Protein AF-A0A7G5Z4B0-F1 (afdb_monomer_lite)

Secondary structure (DSSP, 8-state):
------GGGHHHHHHHHHHHHHTS-HHHHHHHHHHHHHTTSS-HHHHHHHHHHHHHHHHTSHHHHHHHHHHHHTS-------

Foldseek 3Di:
DPDDDPPVCVVVVVVVVVVVCVQALVLLVVLVVVLVVCVVPDDPVVSVVSVVVSCVVSCVDPRVVQVVVCVVVVHDGRHDND

pLDDT: mean 94.3, std 4.55, range [69.25, 98.25]

Sequence (82 aa):
MTRVVEDAALADDARATAVKIAAGPTTALGAIKHLLAAQGGVSFANQLDAELNEITIARASADAHEGIAVFLKRRAPNFTGA

Structure (mmCIF, N/CA/C/O backbone):
data_AF-A0A7G5Z4B0-F1
#
_entry.id   AF-A0A7G5Z4B0-F1
#
loop_
_atom_site.group_PDB
_atom_site.id
_atom_site.type_symbol
_atom_site.label_atom_id
_atom_site.label_alt_id
_atom_site.label_comp_id
_atom_site.label_asym_id
_atom_site.label_entity_id
_atom_site.label_seq_id
_atom_site.pdbx_PDB_ins_code
_atom_site.Cartn_x
_atom_site.Cartn_y
_atom_site.Cartn_z
_atom_site.occupancy
_atom_site.B_iso_or_equiv
_atom_site.auth_seq_id
_atom_site.auth_comp_id
_atom_site.auth_asym_id
_atom_site.auth_atom_id
_atom_site.pdbx_PDB_model_num
ATOM 1 N N . MET A 1 1 ? -6.918 7.618 -17.656 1.00 69.25 1 MET A N 1
ATOM 2 C CA . MET A 1 1 ? -5.618 6.988 -17.979 1.00 69.25 1 MET A CA 1
ATOM 3 C C . MET A 1 1 ? -4.556 7.561 -17.064 1.00 69.25 1 MET A C 1
ATOM 5 O O . MET A 1 1 ? -4.527 8.772 -16.908 1.00 69.25 1 MET A O 1
ATOM 9 N N . THR A 1 2 ? -3.718 6.717 -16.461 1.00 92.00 2 THR A N 1
ATOM 10 C CA . THR A 1 2 ? -2.616 7.150 -15.580 1.00 92.00 2 THR A CA 1
ATOM 11 C C . THR A 1 2 ? -1.271 7.263 -16.310 1.00 92.00 2 THR A C 1
ATOM 13 O O . THR A 1 2 ? -0.391 7.974 -15.834 1.00 92.00 2 THR A O 1
ATOM 16 N N . ARG A 1 3 ? -1.106 6.598 -17.467 1.00 93.88 3 ARG A N 1
ATOM 17 C CA . ARG A 1 3 ? 0.083 6.656 -18.338 1.00 93.88 3 ARG A CA 1
ATOM 18 C C . ARG A 1 3 ? -0.269 6.234 -19.772 1.00 93.88 3 ARG A C 1
ATOM 20 O O . ARG A 1 3 ? -1.203 5.457 -19.955 1.00 93.88 3 ARG A O 1
ATOM 27 N N . VAL A 1 4 ? 0.486 6.734 -20.753 1.00 97.00 4 VAL A N 1
ATOM 28 C CA . VAL A 1 4 ? 0.490 6.301 -22.163 1.00 97.00 4 VAL A CA 1
ATOM 29 C C . VAL A 1 4 ? 1.890 5.772 -22.485 1.00 97.00 4 VAL A C 1
ATOM 31 O O . VAL A 1 4 ? 2.873 6.390 -22.074 1.00 97.00 4 VAL A O 1
ATOM 34 N N . VAL A 1 5 ? 1.980 4.650 -23.194 1.00 97.31 5 VAL A N 1
ATOM 35 C CA . VAL A 1 5 ? 3.235 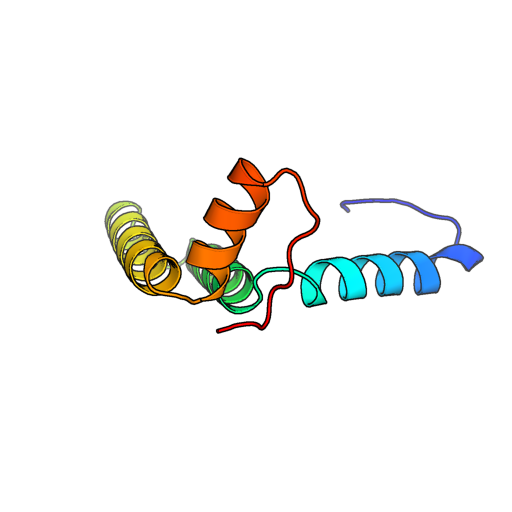4.038 -23.657 1.00 97.31 5 VAL A CA 1
ATOM 36 C C . VAL A 1 5 ? 3.058 3.525 -25.085 1.00 97.31 5 VAL A C 1
ATOM 38 O O . VAL A 1 5 ? 1.926 3.354 -25.537 1.00 97.31 5 VAL A O 1
ATOM 41 N N . GLU A 1 6 ? 4.169 3.278 -25.777 1.00 98.12 6 GLU A N 1
ATOM 42 C CA . GLU A 1 6 ? 4.163 2.559 -27.054 1.00 98.12 6 GLU A CA 1
ATOM 43 C C . GLU A 1 6 ? 3.576 1.152 -26.885 1.00 98.12 6 GLU A C 1
ATOM 45 O O . GLU A 1 6 ? 3.774 0.514 -25.847 1.00 98.12 6 GLU A O 1
ATOM 50 N N . ASP A 1 7 ? 2.909 0.645 -27.923 1.00 98.00 7 ASP A N 1
ATOM 51 C CA . ASP A 1 7 ? 2.244 -0.667 -27.902 1.00 98.00 7 ASP A CA 1
ATOM 52 C C . ASP A 1 7 ? 3.204 -1.796 -27.485 1.00 98.00 7 ASP A C 1
ATOM 54 O O . ASP A 1 7 ? 2.917 -2.575 -26.575 1.00 98.00 7 ASP A O 1
ATOM 58 N N . ALA A 1 8 ? 4.418 -1.790 -28.045 1.00 98.25 8 ALA A N 1
ATOM 59 C CA . ALA A 1 8 ? 5.461 -2.767 -27.732 1.00 98.25 8 ALA A CA 1
ATOM 60 C C . ALA A 1 8 ? 5.916 -2.751 -26.257 1.00 98.25 8 ALA A C 1
ATOM 62 O O . ALA A 1 8 ? 6.458 -3.744 -25.777 1.00 98.25 8 ALA A O 1
ATOM 63 N N . ALA A 1 9 ? 5.704 -1.649 -25.530 1.00 97.75 9 ALA A N 1
ATOM 64 C CA . ALA A 1 9 ? 6.083 -1.507 -24.123 1.00 97.75 9 ALA A CA 1
ATOM 65 C C . ALA A 1 9 ? 4.924 -1.783 -23.149 1.00 97.75 9 ALA A C 1
ATOM 67 O O . ALA A 1 9 ? 5.148 -1.854 -21.938 1.00 97.75 9 ALA A O 1
ATOM 68 N N . LEU A 1 10 ? 3.691 -1.949 -23.645 1.00 97.62 10 LEU A N 1
ATOM 69 C CA . LEU A 1 10 ? 2.486 -2.034 -22.816 1.00 97.62 10 LEU A CA 1
ATOM 70 C C . LEU A 1 10 ? 2.546 -3.180 -21.800 1.00 97.62 10 LEU A C 1
ATOM 72 O O . LEU A 1 10 ? 2.282 -2.977 -20.613 1.00 97.62 10 LEU A O 1
ATOM 76 N N . ALA A 1 11 ? 2.911 -4.380 -22.254 1.00 98.12 11 ALA A N 1
ATOM 77 C CA . ALA A 1 11 ? 2.965 -5.558 -21.393 1.00 98.12 11 ALA A CA 1
ATOM 78 C C . ALA A 1 11 ? 4.030 -5.423 -20.292 1.00 98.12 11 ALA A C 1
ATOM 80 O O . ALA A 1 11 ? 3.791 -5.800 -19.141 1.00 98.12 11 ALA A O 1
ATOM 81 N N . ASP A 1 12 ? 5.188 -4.854 -20.627 1.00 98.06 12 ASP A N 1
ATOM 82 C CA . ASP A 1 12 ? 6.286 -4.681 -19.681 1.00 98.06 12 ASP A CA 1
ATOM 83 C C . ASP A 1 12 ? 5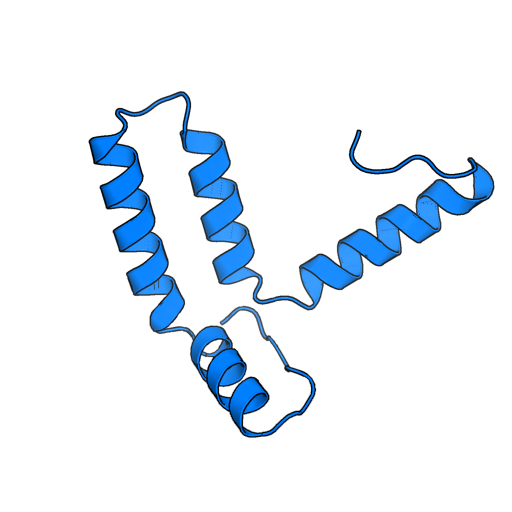.990 -3.595 -18.646 1.00 98.06 12 ASP A C 1
ATOM 85 O O . ASP A 1 12 ? 6.237 -3.815 -17.458 1.00 98.06 12 ASP A O 1
ATOM 89 N N . ASP A 1 13 ? 5.389 -2.470 -19.046 1.00 97.50 13 ASP A N 1
ATOM 90 C CA . ASP A 1 13 ? 4.990 -1.410 -18.111 1.00 97.50 13 ASP A CA 1
ATOM 91 C C . ASP A 1 13 ? 3.872 -1.879 -17.162 1.00 97.50 13 ASP A C 1
ATOM 93 O O . ASP A 1 13 ? 3.940 -1.663 -15.944 1.00 97.50 13 ASP A O 1
ATOM 97 N N . ALA A 1 14 ? 2.885 -2.615 -17.687 1.00 97.25 14 ALA A N 1
ATOM 98 C CA . ALA A 1 14 ? 1.824 -3.215 -16.882 1.00 97.25 14 ALA A CA 1
ATOM 99 C C . ALA A 1 14 ? 2.386 -4.215 -15.860 1.00 97.25 14 ALA A C 1
ATOM 101 O O . ALA A 1 14 ? 2.051 -4.154 -14.672 1.00 97.25 14 ALA A O 1
ATOM 102 N N . ARG A 1 15 ? 3.295 -5.101 -16.287 1.00 98.25 15 ARG A N 1
ATOM 103 C CA . ARG A 1 15 ? 3.939 -6.081 -15.403 1.00 98.25 15 ARG A CA 1
ATOM 104 C C . ARG A 1 15 ? 4.825 -5.408 -14.360 1.00 98.25 15 ARG A C 1
ATOM 106 O O . ARG A 1 15 ? 4.763 -5.780 -13.191 1.00 98.25 15 ARG A O 1
ATOM 113 N N . ALA A 1 16 ? 5.602 -4.396 -14.741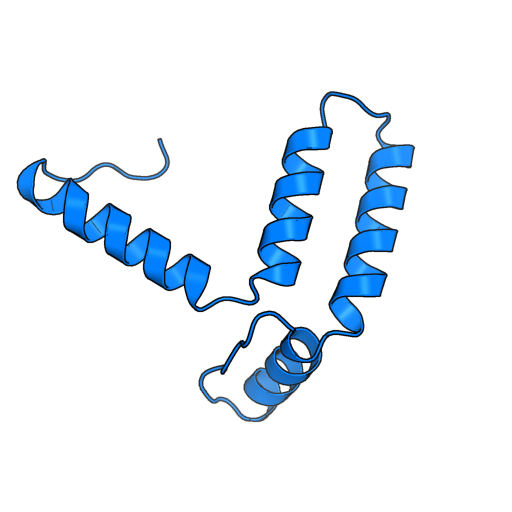 1.00 97.56 16 ALA A N 1
ATOM 114 C CA . ALA A 1 16 ? 6.419 -3.628 -13.805 1.00 97.56 16 ALA A CA 1
ATOM 115 C C . ALA A 1 16 ? 5.551 -2.934 -12.743 1.00 97.56 16 ALA A C 1
ATOM 117 O O . ALA A 1 16 ? 5.914 -2.900 -11.566 1.00 97.56 16 ALA A O 1
ATOM 118 N N . THR A 1 17 ? 4.385 -2.423 -13.136 1.00 97.00 17 THR A N 1
ATOM 119 C CA . THR A 1 17 ? 3.412 -1.826 -12.215 1.00 97.00 17 THR A CA 1
ATOM 120 C C . THR A 1 17 ? 2.838 -2.870 -11.258 1.00 97.00 17 THR A C 1
ATOM 122 O O . THR A 1 17 ? 2.837 -2.649 -10.047 1.00 97.00 17 THR A O 1
ATOM 125 N N . ALA A 1 18 ? 2.427 -4.032 -11.768 1.00 97.00 18 ALA A N 1
ATOM 126 C CA . ALA A 1 18 ? 1.912 -5.123 -10.944 1.00 97.00 18 ALA A CA 1
ATOM 127 C C . ALA A 1 18 ? 2.952 -5.615 -9.923 1.00 97.00 18 ALA A C 1
ATOM 129 O O . ALA A 1 18 ? 2.628 -5.768 -8.748 1.00 97.00 18 ALA A O 1
ATOM 130 N N . VAL A 1 19 ? 4.212 -5.782 -10.341 1.00 97.06 19 VAL A N 1
ATOM 131 C CA . VAL A 1 19 ? 5.315 -6.186 -9.452 1.00 97.06 19 VAL A CA 1
ATOM 132 C C . VAL A 1 19 ? 5.549 -5.155 -8.350 1.00 97.06 19 VAL A C 1
ATOM 134 O O . VAL A 1 19 ? 5.722 -5.533 -7.197 1.00 97.06 19 VAL A O 1
ATOM 137 N N . LYS A 1 20 ? 5.509 -3.854 -8.665 1.00 95.25 20 LYS A N 1
ATOM 138 C CA . LYS A 1 20 ? 5.656 -2.796 -7.651 1.00 95.25 20 LYS A CA 1
ATOM 139 C C . LYS A 1 20 ? 4.541 -2.831 -6.609 1.00 95.25 20 LYS A C 1
ATOM 141 O O . LYS A 1 20 ? 4.819 -2.655 -5.430 1.00 95.25 20 LYS A O 1
ATOM 146 N N . ILE A 1 21 ? 3.300 -3.059 -7.039 1.00 95.75 21 ILE A N 1
ATOM 147 C CA . ILE A 1 21 ? 2.152 -3.186 -6.131 1.00 95.75 21 ILE A CA 1
ATOM 148 C C . ILE A 1 21 ? 2.302 -4.445 -5.266 1.00 95.75 21 ILE A C 1
ATOM 150 O O . ILE A 1 21 ? 2.110 -4.374 -4.056 1.00 95.75 21 ILE A O 1
ATOM 154 N N . ALA A 1 22 ? 2.692 -5.574 -5.865 1.00 95.88 22 ALA A N 1
ATOM 155 C CA . ALA A 1 22 ? 2.881 -6.845 -5.164 1.00 95.88 22 ALA A CA 1
ATOM 156 C C . ALA A 1 22 ? 4.049 -6.826 -4.162 1.00 95.88 22 ALA A C 1
ATOM 158 O O . ALA A 1 22 ? 4.005 -7.544 -3.172 1.00 95.88 22 ALA A O 1
ATOM 159 N N . ALA A 1 23 ? 5.074 -6.007 -4.405 1.00 95.31 23 ALA A N 1
ATOM 160 C CA . ALA A 1 23 ? 6.196 -5.808 -3.488 1.00 95.31 23 ALA A CA 1
ATOM 161 C C . ALA A 1 23 ? 5.897 -4.806 -2.356 1.00 95.31 23 ALA A C 1
ATOM 163 O O . ALA A 1 23 ? 6.761 -4.568 -1.516 1.00 95.31 23 ALA A O 1
ATOM 164 N N . GLY A 1 24 ? 4.723 -4.166 -2.363 1.00 95.06 24 GLY A N 1
ATOM 165 C CA . GLY A 1 24 ? 4.274 -3.256 -1.311 1.00 95.06 24 GLY A CA 1
ATOM 166 C C . GLY A 1 24 ? 3.592 -3.979 -0.139 1.00 95.06 24 GLY A C 1
ATOM 167 O O . GLY A 1 24 ? 3.466 -5.201 -0.154 1.00 95.06 24 GLY A O 1
ATOM 168 N N . PRO A 1 25 ? 3.097 -3.232 0.863 1.00 95.88 25 PRO A N 1
ATOM 169 C CA . PRO A 1 25 ? 2.344 -3.793 1.983 1.00 95.88 25 PRO A CA 1
ATOM 170 C C . PRO A 1 25 ? 0.934 -4.192 1.522 1.00 95.88 25 PRO A C 1
ATOM 172 O O . PRO A 1 25 ? -0.012 -3.399 1.584 1.00 95.88 25 PRO A O 1
ATOM 175 N N . THR A 1 26 ? 0.788 -5.406 0.985 1.00 94.50 26 THR A N 1
ATOM 176 C CA . THR A 1 26 ? -0.412 -5.824 0.237 1.00 94.50 26 THR A CA 1
ATOM 177 C C . THR A 1 26 ? -1.696 -5.770 1.060 1.00 94.50 26 THR A C 1
ATOM 179 O O . THR A 1 26 ? -2.748 -5.469 0.501 1.00 94.50 26 THR A O 1
ATOM 182 N N . THR A 1 27 ? -1.623 -5.979 2.377 1.00 93.19 27 THR A N 1
ATOM 183 C CA . THR A 1 27 ? -2.776 -5.851 3.286 1.00 93.19 27 THR A CA 1
ATOM 184 C C . THR A 1 27 ? -3.290 -4.415 3.341 1.00 93.19 27 THR A C 1
ATOM 186 O O . THR A 1 27 ? -4.476 -4.175 3.122 1.00 93.19 27 THR A O 1
ATOM 189 N N . ALA A 1 28 ? -2.397 -3.438 3.525 1.00 95.19 28 ALA A N 1
ATOM 190 C CA . ALA A 1 28 ? -2.773 -2.025 3.531 1.00 95.19 28 ALA A CA 1
ATOM 191 C C . ALA A 1 28 ? -3.280 -1.564 2.153 1.00 95.19 28 ALA A C 1
ATOM 193 O O . ALA A 1 28 ? -4.279 -0.854 2.059 1.00 95.19 28 ALA A O 1
ATOM 194 N N . LEU A 1 29 ? -2.632 -2.005 1.068 1.00 96.38 29 LEU A N 1
ATOM 195 C CA . LEU A 1 29 ? -3.069 -1.699 -0.300 1.00 96.38 29 LEU A CA 1
ATOM 196 C C . LEU A 1 29 ? -4.452 -2.296 -0.611 1.00 96.38 29 LEU A C 1
ATOM 198 O O . LEU A 1 29 ? -5.264 -1.653 -1.279 1.00 96.38 29 LEU A O 1
ATOM 202 N N . GLY A 1 30 ? -4.734 -3.500 -0.107 1.00 95.06 30 GLY A N 1
ATOM 203 C CA . GLY A 1 30 ? -6.049 -4.130 -0.177 1.00 95.06 30 GLY A CA 1
ATOM 204 C C . GLY A 1 30 ? -7.112 -3.307 0.549 1.00 95.06 30 GLY A C 1
ATOM 205 O O . GLY A 1 30 ? -8.120 -2.954 -0.062 1.00 95.06 30 GLY A O 1
ATOM 206 N N . ALA A 1 31 ? -6.858 -2.928 1.804 1.00 95.56 31 ALA A N 1
ATOM 207 C CA . ALA A 1 31 ? -7.766 -2.096 2.595 1.00 95.56 31 ALA A CA 1
ATOM 208 C C . ALA A 1 31 ? -8.093 -0.766 1.892 1.00 95.56 31 ALA A C 1
ATOM 210 O O . ALA A 1 31 ? -9.262 -0.428 1.710 1.00 95.56 31 ALA A O 1
ATOM 211 N N . ILE A 1 32 ? -7.074 -0.063 1.380 1.00 96.12 32 ILE A N 1
ATOM 212 C CA . ILE A 1 32 ? -7.252 1.176 0.602 1.00 96.12 32 ILE A CA 1
ATOM 213 C C . ILE A 1 32 ? -8.150 0.935 -0.618 1.00 96.12 32 ILE A C 1
ATOM 215 O O . ILE A 1 32 ? -9.068 1.712 -0.881 1.00 96.12 32 ILE A O 1
ATOM 219 N N . LYS A 1 33 ? -7.922 -0.154 -1.362 1.00 96.06 33 LYS A N 1
ATOM 220 C CA . LYS A 1 33 ? -8.747 -0.503 -2.526 1.00 96.06 33 LYS A CA 1
ATOM 221 C C . LYS A 1 33 ? -10.212 -0.733 -2.136 1.00 96.06 33 LYS A C 1
ATOM 223 O O . LYS A 1 33 ? -11.099 -0.289 -2.863 1.00 96.06 33 LYS A O 1
ATOM 228 N N . H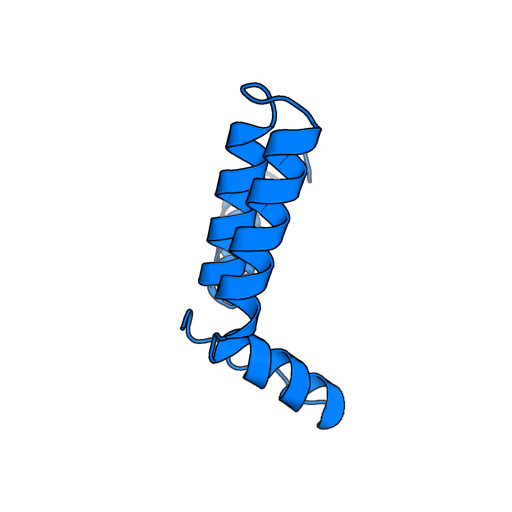IS A 1 34 ? -10.468 -1.412 -1.019 1.00 94.56 34 HIS A N 1
ATOM 229 C CA . HIS A 1 34 ? -11.824 -1.654 -0.524 1.00 94.56 34 HIS A CA 1
ATOM 230 C C . HIS A 1 34 ? -12.523 -0.359 -0.094 1.00 94.56 34 HIS A C 1
ATOM 232 O O . HIS A 1 34 ? -13.665 -0.131 -0.490 1.00 94.56 34 HIS A O 1
ATOM 238 N N . LEU A 1 35 ? -11.822 0.518 0.627 1.00 95.56 35 LEU A N 1
ATOM 239 C CA . LEU A 1 35 ? -12.343 1.819 1.056 1.00 95.56 35 LEU A CA 1
ATOM 240 C C . LEU A 1 35 ? -12.710 2.714 -0.134 1.00 95.56 35 LEU A C 1
ATOM 242 O O . LEU A 1 35 ? -13.791 3.300 -0.151 1.00 95.56 35 LEU A O 1
ATOM 246 N N . LEU A 1 36 ? -11.858 2.770 -1.163 1.00 95.12 36 LEU A N 1
ATOM 247 C CA . LEU A 1 36 ? -12.134 3.537 -2.383 1.00 95.12 36 LEU A CA 1
ATOM 248 C C . LEU A 1 36 ? -13.330 2.980 -3.166 1.00 95.12 36 LEU A C 1
ATOM 250 O O . LEU A 1 36 ? -14.110 3.745 -3.727 1.00 95.12 36 LEU A O 1
ATOM 254 N N . ALA A 1 37 ? -13.503 1.655 -3.193 1.00 93.56 37 ALA A N 1
ATOM 255 C CA . ALA A 1 37 ? -14.651 1.030 -3.846 1.00 93.56 37 ALA A CA 1
ATOM 256 C C . ALA A 1 37 ? -15.981 1.325 -3.123 1.00 93.56 37 ALA A C 1
ATOM 258 O O . ALA A 1 37 ? -17.031 1.335 -3.766 1.00 93.56 37 ALA A O 1
ATOM 259 N N . ALA A 1 38 ? -15.945 1.581 -1.811 1.00 89.50 38 ALA A N 1
ATOM 260 C CA . ALA A 1 38 ? -17.126 1.843 -0.986 1.00 89.50 38 ALA A CA 1
ATOM 261 C C . ALA A 1 38 ? -17.573 3.320 -0.962 1.00 89.50 38 ALA A C 1
ATOM 263 O O . ALA A 1 38 ? -18.734 3.589 -0.650 1.00 89.50 38 ALA A O 1
ATOM 264 N N . GLN A 1 39 ? -16.701 4.266 -1.337 1.00 79.75 39 GLN A N 1
ATOM 265 C CA . GLN A 1 39 ? -16.888 5.718 -1.170 1.00 79.75 39 GLN A CA 1
ATOM 266 C C . GLN A 1 39 ? -18.223 6.270 -1.720 1.00 79.75 39 GLN A C 1
ATOM 268 O O . GLN A 1 39 ? -18.753 7.245 -1.194 1.00 79.75 39 GLN A O 1
ATOM 273 N N . GLY A 1 40 ? -18.787 5.663 -2.771 1.00 82.06 40 GLY A N 1
ATOM 274 C CA . GLY A 1 40 ? -20.058 6.092 -3.375 1.00 82.06 40 GLY A CA 1
ATOM 275 C C . GLY A 1 40 ? -21.331 5.554 -2.703 1.00 82.06 40 GLY A C 1
ATOM 276 O O . GLY A 1 40 ? -22.423 5.971 -3.078 1.00 82.06 40 GLY A O 1
ATOM 277 N N . GLY A 1 41 ? -21.214 4.619 -1.753 1.00 86.56 41 GLY A N 1
ATOM 278 C CA . GLY A 1 41 ? -22.346 3.907 -1.143 1.00 86.56 41 GLY A CA 1
ATOM 279 C C . GLY A 1 41 ? -22.614 4.241 0.326 1.00 86.56 41 GLY A C 1
ATOM 280 O O . GLY A 1 41 ? -23.537 3.678 0.913 1.00 86.56 41 GLY A O 1
ATOM 281 N N . VAL A 1 42 ? -21.820 5.125 0.935 1.00 89.19 42 VAL A N 1
ATOM 282 C CA . VAL A 1 42 ? -21.876 5.433 2.372 1.00 89.19 42 VAL A CA 1
ATOM 283 C C . VAL A 1 42 ? -21.830 6.938 2.631 1.00 89.19 42 VAL A C 1
ATOM 285 O O . VAL A 1 42 ? -21.378 7.720 1.797 1.00 89.19 42 VAL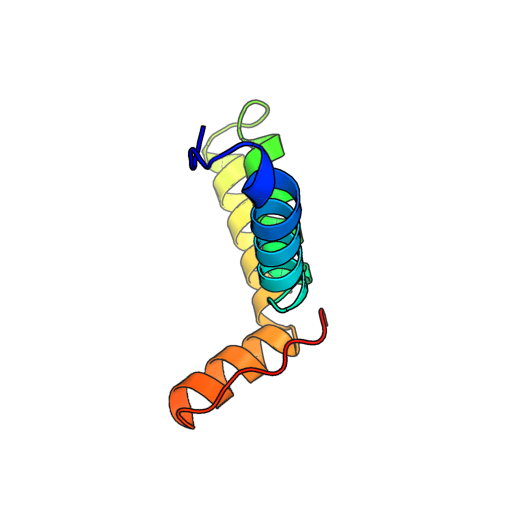 A O 1
ATOM 288 N N . SER A 1 43 ? -22.318 7.363 3.800 1.00 94.62 43 SER A N 1
ATOM 289 C CA . SER A 1 43 ? -22.156 8.751 4.239 1.00 94.62 43 SER A CA 1
ATOM 290 C C . SER A 1 43 ? -20.678 9.060 4.498 1.00 94.62 43 SER A C 1
ATOM 292 O O . SER A 1 43 ? -19.887 8.170 4.810 1.00 94.62 43 SER A O 1
ATOM 294 N N . PHE A 1 44 ? -20.311 10.340 4.434 1.00 94.00 44 PHE A N 1
ATOM 295 C CA . PHE A 1 44 ? -18.948 10.777 4.737 1.00 94.00 44 PHE A CA 1
ATOM 296 C C . PHE A 1 44 ? -18.489 10.369 6.148 1.00 94.00 44 PHE A C 1
ATOM 298 O O . PHE A 1 44 ? -17.366 9.907 6.315 1.00 94.00 44 PHE A O 1
ATOM 305 N N . ALA A 1 45 ? -19.366 10.482 7.151 1.00 95.94 45 ALA A N 1
ATOM 306 C CA . ALA A 1 45 ? -19.053 10.068 8.520 1.00 95.94 45 ALA A CA 1
ATOM 307 C C . ALA A 1 45 ? -18.750 8.562 8.600 1.00 95.94 45 ALA A C 1
ATOM 309 O O . ALA A 1 45 ? -17.721 8.171 9.140 1.00 95.94 45 ALA A O 1
ATOM 310 N N . ASN A 1 46 ? -19.583 7.730 7.969 1.00 95.25 46 ASN A N 1
ATOM 311 C CA . ASN A 1 46 ? -19.374 6.282 7.960 1.00 95.25 46 ASN A CA 1
ATOM 312 C C . ASN A 1 46 ? -18.091 5.890 7.209 1.00 95.25 46 ASN A C 1
ATOM 314 O O . ASN A 1 46 ? -17.441 4.916 7.578 1.00 95.25 46 ASN A O 1
ATOM 318 N N . GLN A 1 47 ? -17.721 6.636 6.162 1.00 95.81 47 GLN A N 1
ATOM 319 C CA . GLN A 1 47 ? -16.459 6.429 5.453 1.00 95.81 47 GLN A CA 1
ATOM 320 C C . GLN A 1 47 ? -15.253 6.717 6.359 1.00 95.81 47 GLN A C 1
ATOM 322 O O . GLN A 1 47 ? -14.313 5.928 6.374 1.00 95.81 47 GLN A O 1
ATOM 327 N N . LEU A 1 48 ? -15.290 7.797 7.148 1.00 96.06 48 LEU A N 1
ATOM 328 C CA . LEU A 1 48 ? -14.225 8.109 8.108 1.00 96.06 48 LEU A CA 1
ATOM 329 C C . LEU A 1 48 ? -14.093 7.035 9.194 1.00 96.06 48 LEU A C 1
ATOM 331 O O . LEU A 1 48 ? -12.977 6.654 9.543 1.00 96.06 48 LEU A O 1
ATOM 335 N N . ASP A 1 49 ? -15.215 6.519 9.699 1.00 96.50 49 ASP A N 1
ATOM 336 C CA . ASP A 1 49 ? -15.203 5.431 10.681 1.00 96.50 49 ASP A CA 1
ATOM 337 C C . ASP A 1 49 ? -14.604 4.144 10.089 1.00 96.50 49 ASP A C 1
ATOM 339 O O . ASP A 1 49 ? -13.797 3.470 10.737 1.00 96.50 49 ASP A O 1
ATOM 343 N N . ALA A 1 50 ? -14.944 3.822 8.836 1.00 95.44 50 ALA A N 1
ATOM 344 C CA . ALA A 1 50 ? -14.367 2.686 8.121 1.00 95.44 50 ALA A CA 1
ATOM 345 C C . ALA A 1 50 ? -12.852 2.855 7.906 1.00 95.44 50 ALA A C 1
ATOM 347 O O . ALA A 1 50 ? -12.087 1.926 8.168 1.00 95.44 50 ALA A O 1
ATOM 348 N N . GLU A 1 51 ? -12.403 4.043 7.492 1.00 96.06 51 GLU A N 1
ATOM 349 C CA . GLU A 1 51 ? -10.979 4.364 7.345 1.00 96.06 51 GLU A CA 1
ATOM 350 C C . GLU A 1 51 ? -10.226 4.223 8.671 1.00 96.06 51 GLU A C 1
ATOM 352 O O . GLU A 1 51 ? -9.162 3.604 8.717 1.00 96.06 51 GLU A O 1
ATOM 357 N N . LEU A 1 52 ? -10.787 4.740 9.768 1.00 96.94 52 LEU A N 1
ATOM 358 C CA . LEU A 1 52 ? -10.186 4.638 11.096 1.00 96.94 52 LEU A CA 1
ATOM 359 C C . LEU A 1 52 ? -10.018 3.178 11.541 1.00 96.94 52 LEU A C 1
ATOM 361 O O . LEU A 1 52 ? -8.974 2.815 12.095 1.00 96.94 52 LEU A O 1
ATOM 365 N N . ASN A 1 53 ? -11.024 2.338 11.291 1.00 95.94 53 ASN A N 1
ATOM 366 C CA . ASN A 1 53 ? -10.957 0.914 11.603 1.00 95.94 53 ASN A CA 1
ATOM 367 C C . ASN A 1 53 ? -9.839 0.214 10.812 1.00 95.94 53 ASN A C 1
ATOM 369 O O . ASN A 1 53 ? -8.984 -0.447 11.406 1.00 95.94 53 ASN A O 1
ATOM 373 N N . GLU A 1 54 ? -9.788 0.417 9.494 1.00 95.88 54 GLU A N 1
ATOM 374 C CA . GLU A 1 54 ? -8.755 -0.177 8.636 1.00 95.88 54 GLU A CA 1
ATOM 375 C C . GLU A 1 54 ? -7.344 0.303 9.007 1.00 95.88 54 GLU A C 1
ATOM 377 O O . GLU A 1 54 ? -6.414 -0.501 9.081 1.00 95.88 54 GLU A O 1
ATOM 382 N N . ILE A 1 55 ? -7.171 1.590 9.328 1.00 94.19 55 ILE A N 1
ATOM 383 C CA . ILE A 1 55 ? -5.889 2.134 9.806 1.00 94.19 55 ILE A CA 1
ATOM 384 C C . ILE A 1 55 ? -5.468 1.463 11.117 1.00 94.19 55 ILE A C 1
ATOM 386 O O . ILE A 1 55 ? -4.291 1.140 11.296 1.00 94.19 55 ILE A O 1
ATOM 390 N N . THR A 1 56 ? -6.412 1.245 12.034 1.00 94.69 56 THR A N 1
ATOM 391 C CA . THR A 1 56 ? -6.139 0.610 13.330 1.00 94.69 56 THR A CA 1
ATOM 392 C C . THR A 1 56 ? -5.656 -0.827 13.149 1.00 94.69 56 THR A C 1
ATOM 394 O O . THR A 1 56 ? -4.656 -1.215 13.754 1.00 94.69 56 THR A O 1
ATOM 397 N N . ILE A 1 57 ? -6.313 -1.592 12.274 1.00 91.81 57 ILE A N 1
ATOM 398 C CA . ILE A 1 57 ? -5.921 -2.965 11.937 1.00 91.81 57 ILE A CA 1
ATOM 399 C C . ILE A 1 57 ? -4.556 -2.973 11.240 1.00 91.81 57 ILE A C 1
ATOM 401 O O . ILE A 1 57 ? -3.639 -3.667 11.679 1.00 91.81 57 ILE A O 1
ATOM 405 N N . ALA A 1 58 ? -4.384 -2.156 10.197 1.00 91.94 58 ALA A N 1
ATOM 406 C CA . ALA A 1 58 ? -3.149 -2.101 9.421 1.00 91.94 58 ALA A CA 1
ATOM 407 C C . ALA A 1 58 ? -1.945 -1.695 10.281 1.00 91.94 58 ALA A C 1
ATOM 409 O O . ALA A 1 58 ? -0.853 -2.227 10.096 1.00 91.94 58 ALA A O 1
ATOM 410 N N . ARG A 1 59 ? -2.125 -0.803 11.263 1.00 91.94 59 ARG A N 1
ATOM 411 C CA . ARG A 1 59 ? -1.058 -0.385 12.185 1.00 91.94 59 ARG A CA 1
A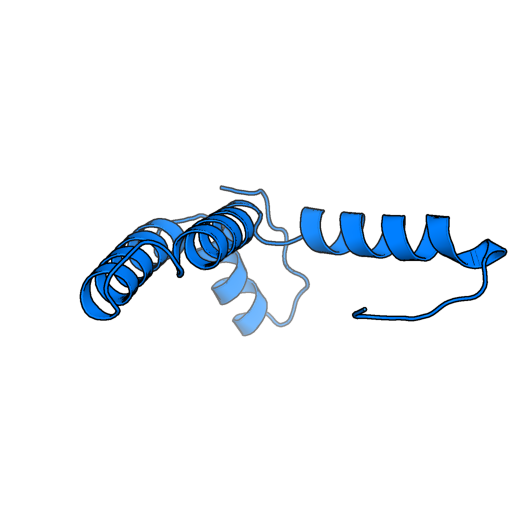TOM 412 C C . ARG A 1 59 ? -0.485 -1.543 13.008 1.00 91.94 59 ARG A C 1
ATOM 414 O O . ARG A 1 59 ? 0.679 -1.471 13.391 1.00 91.94 59 ARG A O 1
ATOM 421 N N . ALA A 1 60 ? -1.274 -2.580 13.287 1.00 92.50 60 ALA A N 1
ATOM 422 C CA . ALA A 1 60 ? -0.829 -3.741 14.056 1.00 92.50 60 ALA A CA 1
ATOM 423 C C . ALA A 1 60 ? -0.047 -4.777 13.218 1.00 92.50 60 ALA A C 1
ATOM 425 O O . ALA A 1 60 ? 0.513 -5.710 13.793 1.00 92.50 60 ALA A O 1
ATOM 426 N N . SER A 1 61 ? 0.006 -4.615 11.891 1.00 93.31 61 SER A N 1
ATOM 427 C CA . SER A 1 61 ? 0.675 -5.545 10.966 1.00 93.31 61 SER A CA 1
ATOM 428 C C . SER A 1 61 ? 2.202 -5.558 11.108 1.00 93.31 61 SER A C 1
ATOM 430 O O . SER A 1 61 ? 2.823 -4.603 11.594 1.00 93.31 61 SER A O 1
ATOM 432 N N . ALA A 1 62 ? 2.836 -6.641 10.659 1.00 94.44 62 ALA A N 1
ATOM 433 C CA . ALA A 1 62 ? 4.293 -6.710 10.573 1.00 94.44 62 ALA A CA 1
ATOM 434 C C . ALA A 1 62 ? 4.835 -5.706 9.541 1.00 94.44 62 ALA A C 1
ATOM 436 O O . ALA A 1 62 ? 5.842 -5.044 9.801 1.00 94.44 62 ALA A O 1
ATOM 437 N N . ASP A 1 63 ? 4.125 -5.516 8.430 1.00 95.75 63 ASP A N 1
ATOM 438 C CA . ASP A 1 63 ? 4.463 -4.556 7.380 1.00 95.75 63 ASP A CA 1
ATOM 439 C C . ASP A 1 63 ? 4.469 -3.103 7.882 1.00 95.75 63 ASP A C 1
ATOM 441 O O . ASP A 1 63 ? 5.337 -2.314 7.494 1.00 95.75 63 ASP A O 1
ATOM 445 N N . ALA A 1 64 ? 3.558 -2.733 8.788 1.00 94.56 64 ALA A N 1
ATOM 446 C CA . ALA A 1 64 ? 3.572 -1.409 9.412 1.00 94.56 64 ALA A CA 1
ATOM 447 C C . ALA A 1 64 ? 4.827 -1.200 10.275 1.00 94.56 64 ALA A C 1
ATOM 449 O O . ALA A 1 64 ? 5.483 -0.156 10.187 1.00 94.56 64 ALA A O 1
ATOM 450 N N . HIS A 1 65 ? 5.203 -2.202 11.073 1.00 95.44 65 HIS A N 1
ATOM 451 C CA . HIS A 1 65 ? 6.429 -2.154 11.870 1.00 95.44 65 HIS A CA 1
ATOM 452 C C . HIS A 1 65 ? 7.689 -2.127 10.994 1.00 95.44 65 HIS A C 1
ATOM 454 O O . HIS A 1 65 ? 8.611 -1.356 11.270 1.00 95.44 65 HIS A O 1
ATOM 460 N N . GLU A 1 66 ? 7.725 -2.918 9.921 1.00 96.25 66 GLU A N 1
ATOM 461 C CA . GLU A 1 66 ? 8.818 -2.932 8.947 1.00 96.25 66 GLU A CA 1
ATOM 462 C C . GLU A 1 66 ? 8.966 -1.568 8.268 1.00 96.25 66 GLU A C 1
ATOM 464 O O . GLU A 1 66 ? 10.073 -1.033 8.213 1.00 96.25 66 GLU A O 1
ATOM 469 N N . GLY A 1 67 ? 7.859 -0.958 7.834 1.00 93.94 67 GLY A N 1
ATOM 470 C CA . GLY A 1 67 ? 7.839 0.383 7.248 1.00 93.94 67 GLY A CA 1
ATOM 471 C C . GLY A 1 67 ? 8.478 1.438 8.159 1.00 93.94 67 GLY A C 1
ATOM 472 O O . GLY A 1 67 ? 9.312 2.233 7.717 1.00 93.94 67 GLY A O 1
ATOM 473 N N . ILE A 1 68 ? 8.159 1.402 9.457 1.00 95.31 68 ILE A N 1
ATOM 474 C CA . ILE A 1 68 ? 8.777 2.284 10.460 1.00 95.31 68 ILE A CA 1
ATOM 475 C C . ILE A 1 68 ? 10.271 1.965 10.609 1.00 95.31 68 ILE A C 1
ATOM 477 O O . ILE A 1 68 ? 11.116 2.865 10.595 1.00 95.31 68 ILE A O 1
ATOM 481 N N . ALA A 1 69 ? 10.622 0.684 10.732 1.00 96.50 69 ALA A N 1
ATOM 482 C CA . ALA A 1 69 ? 11.998 0.253 10.940 1.00 96.50 69 ALA A CA 1
ATOM 483 C C . ALA A 1 69 ? 12.908 0.613 9.757 1.00 96.50 69 ALA A C 1
ATOM 485 O O . ALA A 1 69 ? 14.043 1.047 9.969 1.00 96.50 69 ALA A O 1
ATOM 486 N N . VAL A 1 70 ? 12.444 0.444 8.518 1.00 96.31 70 VAL A N 1
ATOM 487 C CA . VAL A 1 70 ? 13.244 0.726 7.317 1.00 96.31 70 VAL A CA 1
ATOM 488 C C . VAL A 1 70 ? 13.451 2.213 7.107 1.00 96.31 70 VAL A C 1
ATOM 490 O O . VAL A 1 70 ? 14.534 2.608 6.681 1.00 96.31 70 VAL A O 1
ATOM 493 N N . PHE A 1 71 ? 12.459 3.034 7.467 1.00 95.12 71 PHE A N 1
ATOM 494 C CA . PHE A 1 71 ? 12.570 4.486 7.422 1.00 95.12 71 PHE A CA 1
ATOM 495 C C . PHE A 1 71 ? 13.685 4.968 8.357 1.00 95.12 71 PHE A C 1
ATOM 497 O O . PHE A 1 71 ? 14.576 5.708 7.940 1.00 95.12 71 PHE A O 1
ATOM 504 N N . LEU A 1 72 ? 13.700 4.463 9.595 1.00 97.12 72 LEU A N 1
ATOM 505 C CA . LEU A 1 72 ? 14.739 4.779 10.578 1.00 97.12 72 LEU A CA 1
ATOM 506 C C . LEU A 1 72 ? 16.121 4.247 10.165 1.00 97.12 72 LEU A C 1
ATOM 508 O O . LEU A 1 72 ? 17.132 4.906 10.395 1.00 97.12 72 LEU A O 1
ATOM 512 N N . LYS A 1 73 ? 16.172 3.064 9.540 1.00 96.50 73 LYS A N 1
ATOM 513 C CA . LYS A 1 73 ? 17.419 2.386 9.143 1.00 96.50 73 LYS A CA 1
ATOM 514 C C . LYS A 1 73 ? 17.911 2.744 7.734 1.00 96.50 73 LYS A C 1
ATOM 516 O O . LYS A 1 73 ? 18.977 2.273 7.350 1.00 96.50 73 LYS A O 1
ATOM 521 N N . ARG A 1 74 ? 17.159 3.544 6.965 1.00 95.06 74 ARG A N 1
ATOM 522 C CA . ARG A 1 74 ? 17.454 3.941 5.571 1.00 95.06 74 ARG A CA 1
ATOM 523 C C . ARG A 1 74 ? 17.806 2.763 4.656 1.00 95.06 74 ARG A C 1
ATOM 525 O O . ARG A 1 74 ? 18.762 2.822 3.886 1.00 95.06 74 ARG A O 1
ATOM 532 N N . ARG A 1 75 ? 17.030 1.685 4.746 1.00 96.56 75 ARG A N 1
ATOM 533 C CA . ARG A 1 75 ? 17.183 0.492 3.899 1.00 96.56 75 ARG A CA 1
ATOM 534 C C . ARG A 1 75 ? 15.917 0.228 3.092 1.00 96.56 75 ARG A C 1
ATOM 536 O O . ARG A 1 75 ? 14.877 0.818 3.366 1.00 96.56 75 ARG A O 1
ATOM 543 N N . ALA A 1 76 ? 16.001 -0.679 2.124 1.00 93.81 76 ALA A N 1
ATOM 544 C CA . ALA A 1 76 ? 14.818 -1.151 1.414 1.00 93.81 76 ALA A CA 1
ATOM 545 C C . ALA A 1 76 ? 13.882 -1.938 2.363 1.00 93.81 76 ALA A C 1
ATOM 547 O O . ALA A 1 76 ? 14.387 -2.683 3.218 1.00 93.81 76 ALA A O 1
ATOM 548 N N . PRO A 1 77 ? 12.550 -1.774 2.233 1.00 93.69 77 PRO A N 1
ATOM 549 C CA . PRO A 1 77 ? 11.571 -2.593 2.940 1.00 93.69 77 PRO A CA 1
ATOM 550 C C . PRO A 1 77 ? 11.547 -4.027 2.422 1.00 93.69 77 PRO A C 1
ATOM 552 O O . PRO A 1 77 ? 11.782 -4.268 1.239 1.00 93.69 77 PRO A O 1
ATOM 555 N N . ASN A 1 78 ? 11.197 -4.957 3.307 1.00 94.62 78 ASN A N 1
ATOM 556 C CA . ASN A 1 78 ? 10.781 -6.304 2.942 1.00 94.62 78 ASN A CA 1
ATOM 557 C C . ASN A 1 78 ? 9.354 -6.550 3.446 1.00 94.62 78 ASN A C 1
ATOM 559 O O . ASN A 1 78 ? 9.173 -7.045 4.557 1.00 94.62 78 ASN A O 1
ATOM 563 N N . PHE A 1 79 ? 8.364 -6.161 2.644 1.00 96.06 79 PHE A N 1
ATOM 564 C CA . PHE A 1 79 ? 6.958 -6.382 2.970 1.00 96.06 79 PHE A CA 1
ATOM 565 C C . PHE A 1 79 ? 6.552 -7.827 2.671 1.00 96.06 79 PHE A C 1
ATOM 567 O O . PHE A 1 79 ? 6.946 -8.389 1.648 1.00 96.06 79 PHE A O 1
ATOM 574 N N . THR A 1 80 ? 5.772 -8.428 3.564 1.00 93.31 80 THR A N 1
ATOM 575 C CA . THR A 1 80 ? 5.336 -9.830 3.475 1.00 93.31 80 THR A CA 1
ATOM 576 C C . THR A 1 80 ? 3.822 -9.981 3.367 1.00 93.31 80 THR A C 1
ATOM 578 O O . THR A 1 80 ? 3.343 -11.097 3.159 1.00 93.31 80 THR A O 1
ATOM 581 N N . GLY A 1 81 ? 3.066 -8.884 3.472 1.00 86.50 81 GLY A N 1
ATOM 582 C CA . GLY A 1 81 ? 1.608 -8.904 3.435 1.00 86.50 81 GLY A CA 1
ATOM 583 C C . GLY A 1 81 ? 0.965 -9.336 4.755 1.00 86.50 81 GLY A C 1
ATOM 584 O O . GLY A 1 81 ? -0.187 -9.766 4.744 1.00 86.50 81 GLY A O 1
ATOM 585 N N . ALA A 1 82 ? 1.685 -9.243 5.875 1.00 79.12 82 ALA A N 1
ATOM 586 C CA . ALA A 1 82 ? 1.226 -9.621 7.216 1.00 79.12 82 ALA A CA 1
ATOM 587 C C . ALA A 1 82 ? 1.451 -8.496 8.230 1.00 79.12 82 ALA A C 1
ATOM 589 O O . ALA A 1 82 ? 2.347 -7.654 8.013 1.00 79.12 82 ALA A O 1
#

Radius of gyration: 16.1 Å; chains: 1; bounding box: 40×21×42 Å